Protein AF-A0A3L6F569-F1 (afdb_monomer_lite)

InterPro domains:
  IPR001010 Thionin [PTHR33920] (12-79)
  IPR036391 Thionin-like superfamily [G3DSA:3.30.1350.10] (34-80)
  IPR036391 Thionin-like superfamily [SSF57429] (34-73)

Structure (mmCIF, N/CA/C/O backbone):
data_AF-A0A3L6F569-F1
#
_entry.id   AF-A0A3L6F569-F1
#
loop_
_atom_site.group_PDB
_atom_site.id
_atom_site.type_symbol
_atom_site.label_atom_id
_atom_site.label_alt_id
_atom_site.label_comp_id
_atom_site.label_asym_id
_atom_site.label_entity_id
_atom_site.label_seq_id
_atom_site.pdbx_PDB_ins_code
_atom_site.Cartn_x
_atom_site.Cartn_y
_atom_site.Cartn_z
_atom_site.occupancy
_atom_site.B_iso_or_equiv
_atom_site.auth_seq_id
_atom_site.auth_comp_id
_atom_site.auth_asym_id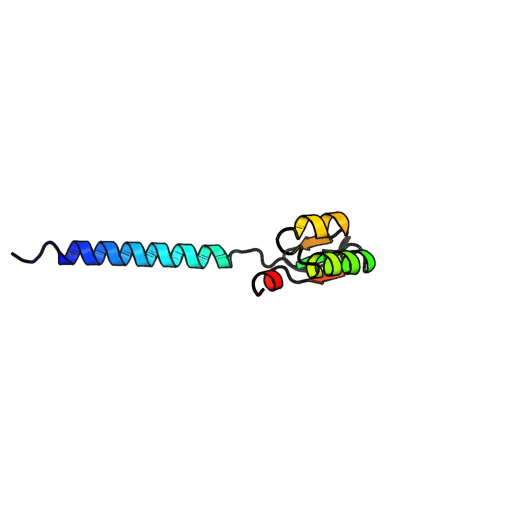
_atom_site.auth_atom_id
_atom_site.pdbx_PDB_model_num
ATOM 1 N N . MET A 1 1 ? -57.803 13.771 25.315 1.00 41.88 1 MET A N 1
ATOM 2 C CA . MET A 1 1 ? -57.315 13.997 23.932 1.00 41.88 1 MET A CA 1
ATOM 3 C C . MET A 1 1 ? -55.813 13.707 23.909 1.00 41.88 1 MET A C 1
ATOM 5 O O . MET A 1 1 ? -55.004 14.616 24.002 1.00 41.88 1 MET A O 1
ATOM 9 N N . GLU A 1 2 ? -55.454 12.422 23.864 1.00 46.66 2 GLU A N 1
ATOM 10 C CA . GLU A 1 2 ? -54.091 11.867 24.045 1.00 46.66 2 GLU A CA 1
ATOM 11 C C . GLU A 1 2 ? -53.302 11.675 22.731 1.00 46.66 2 GLU A C 1
ATOM 13 O O . GLU A 1 2 ? -52.246 11.054 22.702 1.00 46.66 2 GLU A O 1
ATOM 18 N N . GLY A 1 3 ? -53.795 12.207 21.610 1.00 47.91 3 GLY A N 1
ATOM 19 C CA . GLY A 1 3 ? -53.323 11.809 20.277 1.00 47.91 3 GLY A CA 1
ATOM 20 C C . GLY A 1 3 ? -52.091 12.534 19.725 1.00 47.91 3 GLY A C 1
ATOM 21 O O . GLY A 1 3 ? -51.619 12.165 18.656 1.00 47.91 3 GLY A O 1
ATOM 22 N N . LYS A 1 4 ? -51.566 13.572 20.390 1.00 51.25 4 LYS A N 1
ATOM 23 C CA . LYS A 1 4 ? -50.569 14.477 19.773 1.00 51.25 4 LYS A CA 1
ATOM 24 C C . LYS A 1 4 ? -49.110 14.154 20.128 1.00 51.25 4 LYS A C 1
ATOM 26 O O . LYS A 1 4 ? -48.201 14.534 19.396 1.00 51.25 4 LYS A O 1
ATOM 31 N N . THR A 1 5 ? -48.881 13.413 21.212 1.00 50.53 5 THR A N 1
ATOM 32 C CA . THR A 1 5 ? -47.532 13.105 21.728 1.00 50.53 5 THR A CA 1
ATOM 33 C C . THR A 1 5 ? -46.944 11.818 21.134 1.00 50.53 5 THR A C 1
ATOM 35 O O . THR A 1 5 ? -45.725 11.692 21.023 1.00 50.53 5 THR A O 1
ATOM 38 N N . GLY A 1 6 ? -47.791 10.868 20.717 1.00 51.62 6 GLY A N 1
ATOM 39 C CA . GLY A 1 6 ? -47.357 9.603 20.106 1.00 51.62 6 GLY A CA 1
ATOM 40 C C . GLY A 1 6 ? -46.808 9.775 18.687 1.00 51.62 6 GLY A C 1
ATOM 41 O O . GLY A 1 6 ? -45.774 9.205 18.349 1.00 51.62 6 GLY A O 1
ATOM 42 N N . GLN A 1 7 ? -47.443 10.635 17.884 1.00 50.75 7 GLN A N 1
ATOM 43 C CA . GLN A 1 7 ? -47.038 10.887 16.497 1.00 50.75 7 GLN A CA 1
ATOM 44 C C . GLN A 1 7 ? -45.672 11.582 16.407 1.00 50.75 7 GLN A C 1
ATOM 46 O O . GLN A 1 7 ? -44.850 11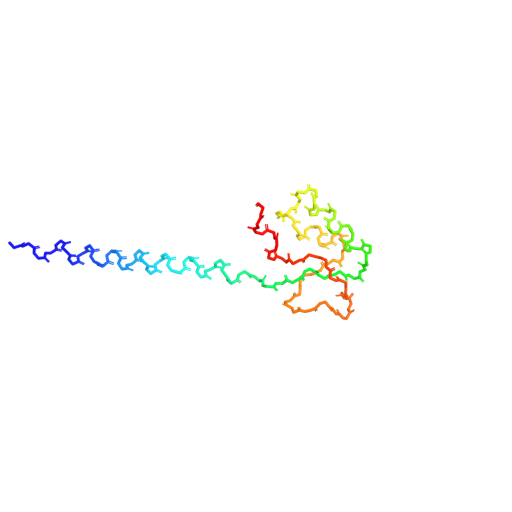.220 15.569 1.00 50.75 7 GLN A O 1
ATOM 51 N N . LEU A 1 8 ? -45.393 12.518 17.323 1.00 52.75 8 LEU A N 1
ATOM 52 C CA . LEU A 1 8 ? -44.103 13.202 17.387 1.00 52.75 8 LEU A CA 1
ATOM 53 C C . LEU A 1 8 ? -42.975 12.207 17.701 1.00 52.75 8 LEU A C 1
ATOM 55 O O . LEU A 1 8 ? -41.955 12.190 17.020 1.00 52.75 8 LEU A O 1
ATOM 59 N N . ARG A 1 9 ? -43.187 11.307 18.671 1.00 54.66 9 ARG A N 1
ATOM 60 C CA . ARG A 1 9 ? -42.203 10.279 19.045 1.00 54.66 9 ARG A CA 1
ATOM 61 C C . ARG A 1 9 ? -41.873 9.322 17.898 1.00 54.66 9 ARG A C 1
ATOM 63 O O . ARG A 1 9 ? -40.698 9.039 17.690 1.00 54.66 9 ARG A O 1
ATOM 70 N N . CYS A 1 10 ? -42.867 8.878 17.128 1.00 56.47 10 CYS A N 1
ATOM 71 C CA . CYS A 1 10 ? -42.630 8.025 15.958 1.00 56.47 10 CYS A CA 1
ATOM 72 C C . CYS A 1 10 ? -41.792 8.729 14.883 1.00 56.47 10 CYS A C 1
ATOM 74 O O . CYS A 1 10 ? -40.865 8.124 14.347 1.00 56.47 10 CYS A O 1
ATOM 76 N N . CYS A 1 11 ? -42.0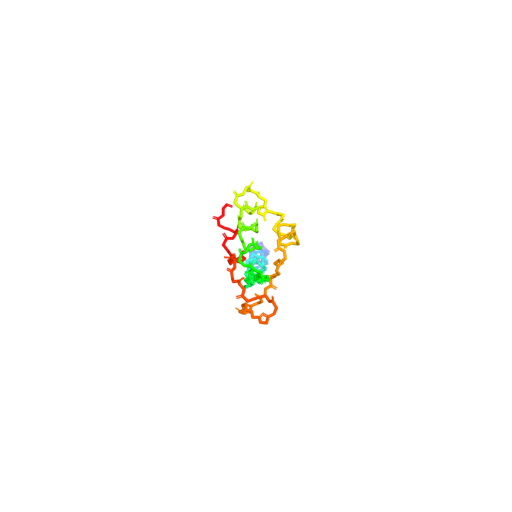68 10.007 14.602 1.00 59.00 11 CYS A N 1
ATOM 77 C CA . CYS A 1 11 ? -41.286 10.780 13.636 1.00 59.00 11 CYS A CA 1
ATOM 78 C C . CYS A 1 11 ? -39.833 10.970 14.091 1.00 59.00 11 CYS A C 1
ATOM 80 O O . CYS A 1 11 ? -38.922 10.798 13.287 1.00 59.00 11 CYS A O 1
ATOM 82 N N . PHE A 1 12 ? -39.600 11.258 15.375 1.00 59.78 12 PHE A N 1
ATOM 83 C CA . PHE A 1 12 ? -38.244 11.390 15.920 1.00 59.78 12 PHE A CA 1
ATOM 84 C C . PHE A 1 12 ? -37.456 10.075 15.850 1.00 59.78 12 PHE A C 1
ATOM 86 O O . PHE A 1 12 ? -36.301 10.083 15.433 1.00 59.78 12 PHE A O 1
ATOM 93 N N . VAL A 1 13 ? -38.074 8.940 16.192 1.00 61.62 13 VAL A N 1
ATOM 94 C CA . VAL A 1 13 ? -37.418 7.621 16.118 1.00 61.62 13 VAL A CA 1
ATOM 95 C C . VAL A 1 13 ? -37.074 7.250 14.674 1.00 61.62 13 VAL A C 1
ATOM 97 O O . VAL A 1 13 ? -35.976 6.762 14.421 1.00 61.62 13 VAL A O 1
ATOM 100 N N . ALA A 1 14 ? -37.960 7.539 13.716 1.00 61.47 14 ALA A N 1
ATOM 101 C CA . ALA A 1 14 ? -37.686 7.308 12.299 1.00 61.47 14 ALA A CA 1
ATOM 102 C C . ALA A 1 14 ? -36.501 8.150 11.792 1.00 61.47 14 ALA A C 1
ATOM 104 O O . ALA A 1 14 ? -35.644 7.632 11.084 1.00 61.47 14 ALA A O 1
ATOM 105 N N . ILE A 1 15 ? -36.409 9.421 12.19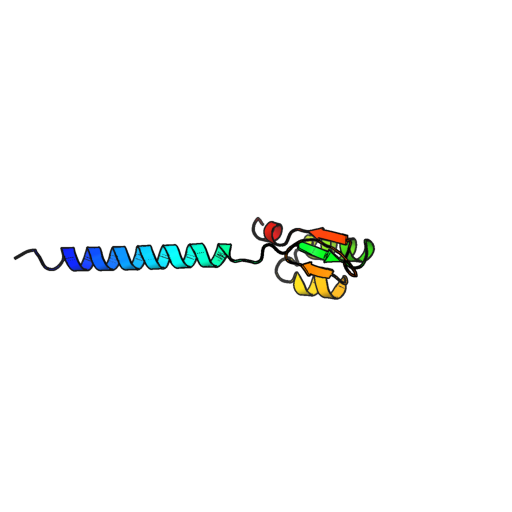7 1.00 62.97 15 ILE A N 1
ATOM 106 C CA . ILE A 1 15 ? -35.296 10.304 11.814 1.00 62.97 15 ILE A CA 1
ATOM 107 C C . ILE A 1 15 ? -33.969 9.801 12.399 1.00 62.97 15 ILE A C 1
ATOM 109 O O . ILE A 1 15 ? -32.973 9.748 11.682 1.00 62.97 15 ILE A O 1
ATOM 113 N N . VAL A 1 16 ? -33.950 9.384 13.670 1.00 62.16 16 VAL A N 1
ATOM 114 C CA . VAL A 1 16 ? -32.742 8.836 14.314 1.00 62.16 16 VAL A CA 1
ATOM 115 C C . VAL A 1 16 ? -32.304 7.522 13.657 1.00 62.16 16 VAL A C 1
ATOM 117 O O . VAL A 1 16 ? -31.113 7.332 13.432 1.00 62.16 16 VAL A O 1
ATOM 120 N N . LEU A 1 17 ? -33.245 6.647 13.289 1.00 59.97 17 LEU A N 1
ATOM 121 C CA . LEU A 1 17 ? -32.942 5.399 12.578 1.00 59.97 17 LEU A CA 1
ATOM 122 C C . LEU A 1 17 ? -32.344 5.653 11.186 1.00 59.97 17 LEU A C 1
ATOM 124 O O . LEU A 1 17 ? -31.373 5.001 10.813 1.00 59.97 17 LEU A O 1
ATOM 128 N N . VAL A 1 18 ? -32.878 6.622 10.435 1.00 60.50 18 VAL A N 1
ATOM 129 C CA . VAL A 1 18 ? -32.351 6.984 9.107 1.00 60.50 18 VAL A CA 1
ATOM 130 C C . VAL A 1 18 ? -30.969 7.636 9.212 1.00 60.50 18 VAL A C 1
ATOM 132 O O . VAL A 1 18 ? -30.083 7.306 8.430 1.00 60.50 18 VAL A O 1
ATOM 135 N N . LEU A 1 19 ? -30.750 8.515 10.195 1.00 55.59 19 LEU A N 1
ATOM 136 C CA . LEU A 1 19 ? -29.437 9.125 10.434 1.00 55.59 19 LEU A CA 1
ATOM 137 C C . LEU A 1 19 ? -28.392 8.088 10.877 1.00 55.59 19 LEU A C 1
ATOM 139 O O . LEU A 1 19 ? -27.257 8.145 10.409 1.00 55.59 19 LEU A O 1
ATOM 143 N N . GLY A 1 20 ? -28.774 7.121 11.719 1.00 57.00 20 GLY A N 1
ATOM 144 C CA . GLY A 1 20 ? -27.903 6.011 12.118 1.00 57.00 20 GLY A CA 1
ATOM 145 C C . GLY A 1 20 ? -27.484 5.134 10.934 1.00 57.00 20 GLY A C 1
ATOM 146 O O . GLY A 1 20 ? -26.302 4.844 10.778 1.00 57.00 20 GLY A O 1
ATOM 147 N N . LEU A 1 21 ? -28.426 4.803 10.043 1.00 54.09 21 LEU A N 1
ATOM 148 C CA . LEU A 1 21 ? -28.151 4.038 8.818 1.00 54.09 21 LEU A CA 1
ATOM 149 C C . LEU A 1 21 ? -27.202 4.768 7.851 1.00 54.09 21 LEU A C 1
ATOM 151 O O . LEU A 1 21 ? -26.362 4.132 7.215 1.00 54.09 21 LEU A O 1
ATOM 155 N N . VAL A 1 22 ? -27.314 6.096 7.737 1.00 53.25 22 VAL A N 1
ATOM 156 C CA . VAL A 1 22 ? -26.442 6.899 6.859 1.00 53.25 22 VAL A CA 1
ATOM 157 C C . VAL A 1 22 ? -25.010 6.984 7.402 1.00 53.25 22 VAL A C 1
ATOM 159 O O . VAL A 1 22 ? -24.062 6.928 6.614 1.00 53.25 22 VAL A O 1
ATOM 162 N N . LEU A 1 23 ? -24.821 7.068 8.725 1.00 49.38 23 LEU A N 1
ATOM 163 C CA . LEU A 1 23 ? -23.474 7.029 9.309 1.00 49.38 23 LEU A CA 1
ATOM 164 C C . LEU A 1 23 ? -22.789 5.673 9.081 1.00 49.38 23 LEU A C 1
ATOM 166 O O . LEU A 1 23 ? -21.610 5.652 8.733 1.00 49.38 23 LEU A O 1
ATOM 170 N N . GLU A 1 24 ? -23.519 4.562 9.216 1.00 46.03 24 GLU A N 1
ATOM 171 C CA . GLU A 1 24 ? -22.958 3.212 9.049 1.00 46.03 24 GLU A CA 1
ATOM 172 C C . GLU A 1 24 ? -22.487 2.940 7.607 1.00 46.03 24 GLU A C 1
ATOM 174 O O . GLU A 1 24 ? -21.429 2.348 7.396 1.00 46.03 24 GLU A O 1
ATOM 179 N N . GLN A 1 25 ? -23.203 3.442 6.591 1.00 43.41 25 GLN A N 1
ATOM 180 C CA . GLN A 1 25 ? -22.774 3.299 5.190 1.00 43.41 25 GLN A CA 1
ATOM 181 C C . GLN A 1 25 ? -21.577 4.178 4.807 1.00 43.41 25 GLN A C 1
ATOM 183 O O . GLN A 1 25 ? -20.867 3.853 3.854 1.00 43.41 25 GLN A O 1
ATOM 188 N N . SER A 1 26 ? -21.333 5.272 5.530 1.00 43.31 26 SER A N 1
ATOM 189 C CA . SER A 1 26 ? -20.245 6.203 5.205 1.00 43.31 26 SER A CA 1
ATOM 190 C C . SER A 1 26 ? -18.862 5.613 5.507 1.00 43.31 26 SER A C 1
ATOM 192 O O . SER A 1 26 ? -17.906 5.943 4.815 1.00 43.31 26 SER A O 1
ATOM 194 N N . GLN A 1 27 ? -18.761 4.704 6.486 1.00 41.25 27 GLN A N 1
ATOM 195 C CA . GLN A 1 27 ? -17.507 4.009 6.823 1.00 41.25 27 GLN A CA 1
ATOM 196 C C . GLN A 1 27 ? -17.193 2.848 5.865 1.00 41.25 27 GLN A C 1
ATOM 198 O O . GLN A 1 27 ? -16.035 2.542 5.616 1.00 41.25 27 GLN A O 1
ATOM 203 N N . GLN A 1 28 ? -18.198 2.209 5.256 1.00 38.91 28 GLN A N 1
ATOM 204 C CA . GLN A 1 28 ? -17.964 1.095 4.321 1.00 38.91 28 GLN A CA 1
ATOM 205 C C . GLN A 1 28 ? -17.592 1.524 2.892 1.00 38.91 28 GLN A C 1
ATOM 207 O O . GLN A 1 28 ? -17.199 0.678 2.086 1.00 38.91 28 GLN A O 1
ATOM 212 N N . ALA A 1 29 ? -17.693 2.817 2.573 1.00 41.28 29 ALA A N 1
ATOM 213 C CA . ALA A 1 29 ? -17.169 3.388 1.331 1.00 41.28 29 ALA A CA 1
ATOM 214 C C . ALA A 1 29 ? -15.671 3.741 1.427 1.00 41.28 29 ALA A C 1
ATOM 216 O O . ALA A 1 29 ? -15.128 4.379 0.525 1.00 41.28 29 ALA A O 1
ATOM 217 N N . GLU A 1 30 ? -15.001 3.337 2.510 1.00 43.47 30 GLU A N 1
ATOM 218 C CA . GLU A 1 30 ? -13.561 3.477 2.655 1.00 43.47 30 GLU A CA 1
ATOM 219 C C . GLU A 1 30 ? -12.848 2.544 1.668 1.00 43.47 30 GLU A C 1
ATOM 221 O O . GLU A 1 30 ? -13.141 1.351 1.540 1.00 43.47 30 GLU A O 1
ATOM 226 N N . ALA A 1 31 ? -11.972 3.154 0.876 1.00 48.69 31 ALA A N 1
ATOM 227 C CA . ALA A 1 31 ? -11.332 2.591 -0.297 1.00 48.69 31 ALA A CA 1
ATOM 228 C C . ALA A 1 31 ? -10.805 1.168 -0.056 1.00 48.69 31 ALA A C 1
ATOM 230 O O . ALA A 1 31 ? -9.887 0.950 0.735 1.00 48.69 31 ALA A O 1
ATOM 231 N N . ARG A 1 32 ? -11.300 0.199 -0.838 1.00 57.19 32 ARG A N 1
ATOM 232 C CA . ARG A 1 32 ? -10.752 -1.170 -0.933 1.00 57.19 32 ARG A CA 1
ATOM 233 C C . ARG A 1 32 ? -9.373 -1.206 -1.612 1.00 57.19 32 ARG A C 1
ATOM 235 O O . ARG A 1 32 ? -9.077 -2.104 -2.392 1.00 57.19 32 ARG A O 1
ATOM 242 N N . GLY A 1 33 ? -8.539 -0.207 -1.363 1.00 69.50 33 GLY A N 1
ATOM 243 C CA . GLY A 1 33 ? -7.242 -0.071 -1.987 1.00 69.50 33 GLY A CA 1
ATOM 244 C C . GLY A 1 33 ? -6.202 -1.013 -1.386 1.00 69.50 33 GLY A C 1
ATOM 245 O O . GLY A 1 33 ? -6.187 -1.308 -0.191 1.00 69.50 33 GLY A O 1
ATOM 246 N N . LYS A 1 34 ? -5.281 -1.469 -2.227 1.00 82.88 34 LYS A N 1
ATOM 247 C CA . LYS A 1 34 ? -4.059 -2.173 -1.838 1.00 82.88 34 LYS A CA 1
ATOM 248 C C . LYS A 1 34 ? -2.862 -1.259 -1.980 1.00 82.88 34 LYS A C 1
ATOM 250 O O . LYS A 1 34 ? -2.723 -0.565 -2.986 1.00 82.88 34 LYS A O 1
ATOM 255 N N . TRP A 1 35 ? -1.963 -1.306 -1.002 1.00 88.94 35 TRP A N 1
ATOM 256 C CA . TRP A 1 35 ? -0.675 -0.636 -1.120 1.00 88.94 35 TRP A CA 1
ATOM 257 C C . TRP A 1 35 ? 0.243 -1.426 -2.053 1.00 88.94 35 TRP A C 1
ATOM 259 O O . TRP A 1 35 ? 0.537 -2.603 -1.819 1.00 88.94 35 TRP A O 1
ATOM 269 N N . CYS A 1 36 ? 0.706 -0.758 -3.102 1.00 92.50 36 CYS A N 1
ATOM 270 C CA . CYS A 1 36 ? 1.565 -1.287 -4.150 1.00 92.50 36 CYS A CA 1
ATOM 271 C C . CYS A 1 36 ? 2.854 -0.468 -4.225 1.00 92.50 36 CYS A C 1
ATOM 273 O O . CYS A 1 36 ? 2.815 0.756 -4.296 1.00 92.50 36 CYS A O 1
ATOM 275 N N . CYS A 1 37 ? 4.002 -1.135 -4.225 1.00 94.19 37 CYS A N 1
ATOM 276 C CA . CYS A 1 37 ? 5.324 -0.514 -4.214 1.00 94.19 37 CYS A CA 1
ATOM 277 C C . CYS A 1 37 ? 6.080 -0.780 -5.521 1.00 94.19 37 CYS A C 1
ATOM 279 O O . CYS A 1 37 ? 5.872 -1.809 -6.171 1.00 94.19 37 CYS A O 1
ATOM 281 N N . GLU A 1 38 ? 6.996 0.125 -5.882 1.00 94.44 38 GLU A N 1
ATOM 282 C CA . GLU A 1 38 ? 7.864 -0.044 -7.062 1.00 94.44 38 GLU A CA 1
ATOM 283 C C . GLU A 1 38 ? 8.837 -1.221 -6.896 1.00 94.44 38 GLU A C 1
ATOM 285 O O . GLU A 1 38 ? 9.167 -1.910 -7.859 1.00 94.44 38 GLU A O 1
ATOM 290 N N . THR A 1 39 ? 9.296 -1.480 -5.665 1.00 95.00 39 THR A N 1
ATOM 291 C CA . THR A 1 39 ? 10.316 -2.498 -5.373 1.00 95.00 39 THR A CA 1
ATOM 292 C C . THR A 1 39 ? 10.030 -3.276 -4.087 1.00 95.00 39 THR A C 1
ATOM 294 O O . THR A 1 39 ? 9.312 -2.815 -3.195 1.00 95.00 39 THR A O 1
ATOM 297 N N . ALA A 1 40 ? 10.644 -4.458 -3.958 1.00 94.00 40 ALA A N 1
ATOM 298 C CA . ALA A 1 40 ? 10.604 -5.255 -2.728 1.00 94.00 40 ALA A CA 1
AT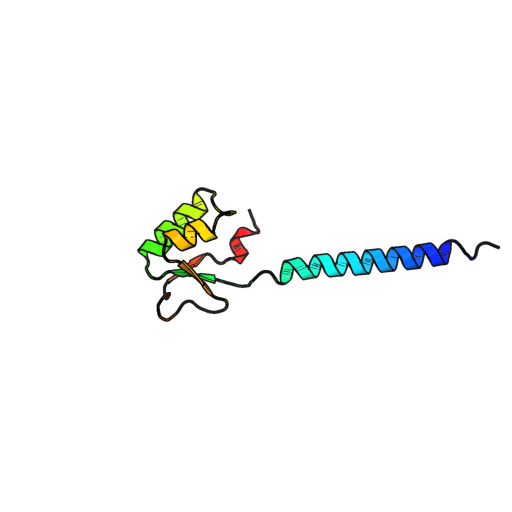OM 299 C C . ALA A 1 40 ? 11.268 -4.534 -1.540 1.00 94.00 40 ALA A C 1
ATOM 301 O O . ALA A 1 40 ? 10.792 -4.640 -0.410 1.00 94.00 40 ALA A O 1
ATOM 302 N N . THR A 1 41 ? 12.319 -3.753 -1.800 1.00 94.81 41 THR A N 1
ATOM 303 C CA . THR A 1 41 ? 12.968 -2.900 -0.795 1.00 94.81 41 THR A CA 1
ATOM 304 C C . THR A 1 41 ? 12.012 -1.816 -0.297 1.00 94.81 41 THR A C 1
ATOM 306 O O . THR A 1 41 ? 11.867 -1.641 0.911 1.00 94.81 41 THR A O 1
ATOM 309 N N . GLY A 1 42 ? 11.283 -1.154 -1.204 1.00 91.44 42 GLY A N 1
ATOM 310 C CA . GLY A 1 42 ? 10.228 -0.198 -0.850 1.00 91.44 42 GLY A CA 1
ATOM 311 C C . GLY A 1 42 ? 9.159 -0.830 0.040 1.00 91.44 42 GLY A C 1
ATOM 312 O O . GLY A 1 42 ? 8.893 -0.337 1.133 1.00 91.44 42 GLY A O 1
ATOM 313 N N . LYS A 1 43 ? 8.646 -2.010 -0.337 1.00 92.94 43 LYS A N 1
ATOM 314 C CA . LYS A 1 43 ? 7.720 -2.785 0.508 1.00 92.94 43 LYS A CA 1
ATOM 315 C C . LYS A 1 43 ? 8.262 -3.016 1.921 1.00 92.94 43 LYS A C 1
ATOM 317 O O . LYS A 1 43 ? 7.514 -2.869 2.884 1.00 92.94 43 LYS A O 1
ATOM 322 N N . TYR A 1 44 ? 9.532 -3.400 2.059 1.00 92.06 44 TYR A N 1
ATOM 323 C CA . TYR A 1 44 ? 10.139 -3.627 3.372 1.00 92.06 44 TYR A CA 1
ATOM 324 C C . TYR A 1 44 ? 10.129 -2.352 4.227 1.00 92.06 44 TYR A C 1
ATOM 326 O O . TYR A 1 44 ? 9.700 -2.393 5.381 1.00 92.06 44 TYR A O 1
ATOM 334 N N . HIS A 1 45 ? 10.540 -1.214 3.658 1.00 92.06 45 HIS A N 1
ATOM 335 C CA . HIS A 1 45 ? 10.539 0.070 4.364 1.00 92.06 45 HIS A CA 1
ATOM 336 C C . HIS A 1 45 ? 9.131 0.545 4.718 1.00 92.06 45 HIS A C 1
ATOM 338 O O . HIS A 1 45 ? 8.911 0.989 5.843 1.00 92.06 45 HIS A O 1
ATOM 344 N N . PHE A 1 46 ? 8.181 0.395 3.796 1.00 91.50 46 PHE A N 1
ATOM 345 C CA . PHE A 1 46 ? 6.778 0.706 4.035 1.00 91.50 46 PHE A CA 1
ATOM 346 C C . PHE A 1 46 ? 6.223 -0.119 5.196 1.00 91.50 46 PHE A C 1
ATOM 348 O O . PHE A 1 46 ? 5.766 0.444 6.187 1.00 91.50 46 PHE A O 1
ATOM 355 N N . ASN A 1 47 ? 6.337 -1.448 5.122 1.00 88.50 47 ASN A N 1
ATOM 356 C CA . ASN A 1 47 ? 5.818 -2.340 6.155 1.00 88.50 47 ASN A CA 1
ATOM 357 C C . ASN A 1 47 ? 6.452 -2.051 7.515 1.00 88.50 47 ASN A C 1
ATOM 359 O O . ASN A 1 47 ? 5.736 -1.980 8.506 1.00 88.50 47 ASN A O 1
ATOM 363 N N . ARG A 1 48 ? 7.770 -1.824 7.562 1.00 90.56 48 ARG A N 1
ATOM 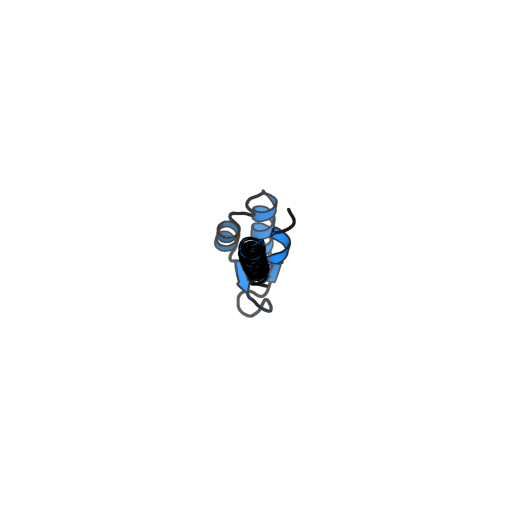364 C CA . ARG A 1 48 ? 8.478 -1.484 8.801 1.00 90.56 48 ARG A CA 1
ATOM 365 C C . ARG A 1 48 ? 8.037 -0.139 9.384 1.00 90.56 48 ARG A C 1
ATOM 367 O O . ARG A 1 48 ? 7.934 -0.015 10.599 1.00 90.56 48 ARG A O 1
ATOM 374 N N . CYS A 1 49 ? 7.791 0.861 8.537 1.00 89.19 49 CYS A N 1
ATOM 375 C CA . CYS A 1 49 ? 7.296 2.170 8.964 1.00 89.19 49 CYS A CA 1
ATOM 376 C C . CYS A 1 49 ? 5.913 2.046 9.615 1.00 89.19 49 CYS A C 1
ATOM 378 O O . CYS A 1 49 ? 5.706 2.534 10.723 1.00 89.19 49 CYS A O 1
ATOM 380 N N . VAL A 1 50 ? 5.009 1.300 8.976 1.00 86.06 50 VAL A N 1
ATOM 381 C CA . VAL A 1 50 ? 3.667 1.039 9.509 1.00 86.06 50 VAL A CA 1
ATOM 382 C C . VAL A 1 50 ? 3.729 0.213 10.802 1.00 86.06 50 VAL A C 1
ATOM 384 O O . VAL A 1 50 ? 3.046 0.540 11.765 1.00 86.06 50 VAL A O 1
ATOM 387 N N . ASP A 1 51 ? 4.578 -0.817 10.859 1.00 86.12 51 ASP A N 1
ATOM 388 C CA . ASP A 1 51 ? 4.790 -1.657 12.053 1.00 86.12 51 ASP A CA 1
ATOM 389 C C . ASP A 1 51 ? 5.347 -0.865 13.249 1.00 86.12 51 ASP A C 1
ATOM 391 O O . ASP A 1 51 ? 5.060 -1.172 14.399 1.00 86.12 51 ASP A O 1
ATOM 395 N N . SER A 1 52 ? 6.063 0.232 12.980 1.00 85.69 52 SER A N 1
ATOM 396 C CA . SER A 1 52 ? 6.567 1.148 14.012 1.00 85.69 52 SER A CA 1
ATOM 397 C C . SER A 1 52 ? 5.480 2.056 14.615 1.00 85.69 52 SER A C 1
ATOM 399 O O . SER A 1 52 ? 5.810 2.981 15.355 1.00 85.69 52 SER A O 1
ATOM 401 N N . GLY A 1 53 ? 4.204 1.835 14.284 1.00 81.50 53 GLY A N 1
ATOM 402 C CA . GLY A 1 53 ? 3.064 2.578 14.826 1.00 81.50 53 GLY A CA 1
ATOM 403 C C . GLY A 1 53 ? 2.665 3.818 14.025 1.00 81.50 53 GLY A C 1
ATOM 404 O O . GLY A 1 53 ? 1.790 4.558 14.455 1.00 81.50 53 GLY A O 1
ATOM 405 N N . TRP A 1 54 ? 3.247 4.051 12.843 1.00 79.19 54 TRP A N 1
ATOM 406 C CA . TRP A 1 54 ? 2.890 5.189 11.976 1.00 79.19 54 TRP A CA 1
ATOM 407 C C . TRP A 1 54 ? 1.659 4.903 11.100 1.00 79.19 54 TRP A C 1
ATOM 409 O O . TRP A 1 54 ? 1.573 5.366 9.963 1.00 79.19 54 TRP A O 1
ATOM 419 N N . VAL A 1 55 ? 0.711 4.125 11.622 1.00 74.88 55 VAL A N 1
ATOM 420 C CA . VAL A 1 55 ? -0.513 3.699 10.927 1.00 74.88 55 VAL A CA 1
ATOM 421 C C . VAL A 1 55 ? -1.372 4.894 10.496 1.00 74.88 55 VAL A C 1
ATOM 423 O O . VAL A 1 55 ? -1.732 4.979 9.324 1.00 74.88 55 VAL A O 1
ATOM 426 N N . ASP A 1 56 ? -1.550 5.895 11.365 1.00 73.25 56 ASP A N 1
ATOM 427 C CA . ASP A 1 56 ? -2.265 7.151 11.059 1.00 73.25 56 ASP A CA 1
ATOM 428 C C . ASP A 1 56 ? -1.544 8.035 10.028 1.00 73.25 56 ASP A C 1
ATOM 430 O O . ASP A 1 56 ? -2.105 8.978 9.475 1.00 73.25 56 ASP A O 1
ATOM 434 N N . ASN A 1 57 ? -0.272 7.738 9.758 1.00 81.62 57 ASN A N 1
ATOM 435 C CA . ASN A 1 57 ? 0.593 8.486 8.849 1.00 81.62 57 ASN A CA 1
ATOM 436 C C . ASN A 1 57 ? 1.048 7.609 7.676 1.00 81.62 57 ASN A C 1
ATOM 438 O O . ASN A 1 57 ? 2.130 7.799 7.115 1.00 81.62 57 ASN A O 1
ATOM 442 N N . ILE A 1 58 ? 0.218 6.648 7.269 1.00 81.44 58 ILE A N 1
ATOM 443 C CA . ILE A 1 58 ? 0.556 5.687 6.217 1.00 81.44 58 ILE A CA 1
ATOM 444 C C . ILE A 1 58 ? 0.951 6.348 4.889 1.00 81.44 58 ILE A C 1
ATOM 446 O O . ILE A 1 58 ? 1.815 5.831 4.182 1.00 81.44 58 ILE A O 1
ATOM 450 N N . GLY A 1 59 ? 0.405 7.531 4.580 1.00 84.06 59 GLY A N 1
ATOM 451 C CA . GLY A 1 59 ? 0.797 8.326 3.411 1.00 84.06 59 GLY A CA 1
ATOM 452 C C . GLY A 1 59 ? 2.259 8.795 3.448 1.00 84.06 59 GLY A C 1
ATOM 453 O O . GLY A 1 59 ? 2.920 8.833 2.406 1.00 84.06 59 GLY A O 1
ATOM 454 N N . PHE A 1 60 ? 2.801 9.078 4.638 1.00 86.00 60 PHE A N 1
ATOM 455 C CA . PHE A 1 60 ? 4.222 9.388 4.828 1.00 86.00 60 PHE A CA 1
ATOM 456 C C . PHE A 1 60 ? 5.086 8.145 4.596 1.00 86.00 60 PHE A C 1
ATOM 458 O O . PHE A 1 60 ? 6.048 8.193 3.825 1.00 86.00 60 PHE A O 1
ATOM 465 N N . CYS A 1 61 ? 4.699 7.010 5.190 1.00 88.81 61 CYS A N 1
ATOM 466 C CA . CYS A 1 61 ? 5.378 5.732 4.970 1.00 88.81 61 CYS A CA 1
ATOM 467 C C . CYS A 1 61 ? 5.391 5.349 3.483 1.00 88.81 61 CYS A C 1
ATOM 469 O O . CYS A 1 61 ? 6.417 4.910 2.969 1.00 88.81 61 CYS A O 1
ATOM 471 N N . ALA A 1 62 ? 4.268 5.539 2.789 1.00 88.75 62 ALA A N 1
ATOM 472 C CA . ALA A 1 62 ? 4.117 5.239 1.372 1.00 88.75 62 ALA A CA 1
ATOM 473 C C . ALA A 1 62 ? 5.001 6.137 0.496 1.00 88.75 62 ALA A C 1
ATOM 475 O O . ALA A 1 62 ? 5.750 5.628 -0.338 1.00 88.75 62 ALA A O 1
ATOM 476 N N . SER A 1 63 ? 4.987 7.452 0.740 1.00 88.56 63 SER A N 1
ATOM 477 C CA . SER A 1 63 ? 5.787 8.420 -0.023 1.00 88.56 63 SER A CA 1
ATOM 478 C C . SER A 1 63 ? 7.287 8.162 0.116 1.00 88.56 63 SER A C 1
ATOM 480 O O . SER A 1 63 ? 8.009 8.174 -0.878 1.00 88.56 63 SER A O 1
ATOM 482 N N . ASN A 1 64 ? 7.755 7.866 1.332 1.00 88.19 64 ASN A N 1
ATOM 483 C CA . ASN A 1 64 ? 9.170 7.586 1.581 1.00 88.19 64 ASN A CA 1
ATOM 484 C C . ASN A 1 64 ? 9.623 6.233 1.000 1.00 88.19 64 ASN A C 1
ATOM 486 O O . ASN A 1 64 ? 10.794 6.044 0.685 1.00 88.19 64 ASN A O 1
ATOM 490 N N . ALA A 1 65 ? 8.696 5.284 0.861 1.00 90.31 65 ALA A N 1
ATOM 491 C CA . ALA A 1 65 ? 8.971 3.932 0.385 1.00 90.31 65 ALA A CA 1
ATOM 492 C C . ALA A 1 65 ? 8.697 3.716 -1.116 1.00 90.31 65 ALA A C 1
ATOM 494 O O . ALA A 1 65 ? 8.951 2.620 -1.623 1.00 90.31 65 ALA A O 1
ATOM 495 N N . GLY A 1 66 ? 8.176 4.723 -1.827 1.00 91.81 66 GLY A N 1
ATOM 496 C CA . GLY A 1 66 ? 7.780 4.592 -3.233 1.00 91.81 66 GLY A CA 1
ATOM 497 C C . GLY A 1 66 ? 6.577 3.662 -3.422 1.00 91.81 66 GLY A C 1
ATOM 498 O O . GLY A 1 66 ? 6.567 2.816 -4.320 1.00 91.81 66 GLY A O 1
ATOM 499 N N . CYS A 1 67 ? 5.583 3.776 -2.541 1.00 91.81 67 CYS A N 1
ATOM 500 C CA . CYS A 1 67 ? 4.352 2.996 -2.589 1.00 91.81 67 CYS A CA 1
ATOM 501 C C . CYS A 1 67 ? 3.136 3.898 -2.820 1.00 91.81 67 CYS A C 1
ATOM 503 O O . CYS A 1 67 ? 3.103 5.044 -2.379 1.00 91.81 67 CYS A O 1
ATOM 505 N N . ILE A 1 68 ? 2.126 3.364 -3.498 1.00 90.88 68 ILE A N 1
ATOM 506 C CA . ILE A 1 68 ? 0.853 4.029 -3.783 1.00 90.88 68 ILE A CA 1
ATOM 507 C C . ILE A 1 68 ? -0.303 3.101 -3.433 1.00 90.88 68 ILE A C 1
ATOM 509 O O . ILE A 1 68 ? -0.128 1.885 -3.368 1.00 90.88 68 ILE A O 1
ATOM 513 N N . ILE A 1 69 ? -1.490 3.665 -3.239 1.00 88.75 69 ILE A N 1
ATOM 514 C CA . ILE A 1 69 ? -2.712 2.878 -3.114 1.00 88.75 69 ILE A CA 1
ATOM 515 C C . ILE A 1 69 ? -3.320 2.652 -4.504 1.00 88.75 69 ILE A C 1
ATOM 517 O O . ILE A 1 69 ? -3.417 3.579 -5.306 1.00 88.75 69 ILE A O 1
ATOM 521 N N . MET A 1 70 ? -3.695 1.413 -4.805 1.00 85.19 70 MET A N 1
ATOM 522 C CA . MET A 1 70 ? -4.375 1.029 -6.045 1.00 85.19 70 MET A CA 1
ATOM 523 C C . MET A 1 70 ? -5.655 0.270 -5.702 1.00 85.19 70 MET A C 1
ATOM 525 O O . MET A 1 70 ? -5.625 -0.593 -4.832 1.00 85.19 70 MET A O 1
ATOM 529 N N . GLU A 1 71 ? -6.766 0.554 -6.381 1.00 80.12 71 GLU A N 1
ATOM 530 C CA . GLU A 1 71 ? -8.068 -0.065 -6.066 1.00 80.12 71 GLU A CA 1
ATOM 531 C C . GLU A 1 71 ? -8.136 -1.573 -6.347 1.00 80.12 71 GLU A C 1
ATOM 533 O O . GLU A 1 71 ? -8.897 -2.279 -5.696 1.00 80.12 71 GLU A O 1
ATOM 538 N N . ASP A 1 72 ? -7.342 -2.081 -7.293 1.00 77.88 72 ASP A N 1
ATOM 539 C CA . ASP A 1 72 ? -7.549 -3.430 -7.835 1.00 77.88 72 ASP A CA 1
ATOM 540 C C . ASP A 1 72 ? -6.349 -4.360 -7.590 1.00 77.88 72 ASP A C 1
ATOM 542 O O . ASP A 1 72 ? -6.340 -5.205 -6.687 1.00 77.88 72 ASP A O 1
ATOM 546 N N . ARG A 1 73 ? -5.294 -4.214 -8.400 1.00 83.88 73 ARG A N 1
ATOM 547 C CA . ARG A 1 73 ? -4.094 -5.053 -8.349 1.00 83.88 73 ARG A CA 1
ATOM 548 C C . ARG A 1 73 ? -2.849 -4.222 -8.599 1.00 83.88 73 ARG A C 1
ATOM 550 O O . ARG A 1 73 ? -2.845 -3.328 -9.442 1.00 83.88 73 ARG A O 1
ATOM 557 N N . CYS A 1 74 ? -1.778 -4.591 -7.909 1.00 88.56 74 CYS A N 1
ATOM 558 C CA . CYS A 1 74 ? -0.449 -4.065 -8.170 1.00 88.56 74 CYS A CA 1
ATOM 559 C C . CYS A 1 74 ? 0.013 -4.490 -9.567 1.00 88.56 74 CYS A C 1
ATOM 561 O O . CYS A 1 74 ? -0.134 -5.652 -9.956 1.00 88.56 74 CYS A O 1
ATOM 563 N N . GLY A 1 75 ? 0.560 -3.549 -10.329 1.00 90.19 75 GLY A N 1
ATOM 564 C CA . GLY A 1 75 ? 0.952 -3.769 -11.713 1.00 90.19 75 GLY A CA 1
ATOM 565 C C . GLY A 1 75 ? 1.710 -2.585 -12.301 1.00 90.19 75 GLY A C 1
ATOM 566 O O . GLY A 1 75 ? 1.833 -1.522 -11.689 1.00 90.19 75 GLY A O 1
ATOM 567 N N . GLY A 1 76 ? 2.247 -2.781 -13.506 1.00 91.81 76 GLY A N 1
ATOM 568 C CA . GLY A 1 76 ? 3.044 -1.767 -14.192 1.00 91.81 76 GLY A CA 1
ATOM 569 C C . GLY A 1 76 ? 4.261 -1.353 -13.365 1.00 91.81 76 GLY A C 1
ATOM 570 O O . GLY A 1 76 ? 5.090 -2.189 -13.013 1.00 91.81 76 GLY A O 1
ATOM 571 N N . ARG A 1 77 ? 4.352 -0.057 -13.052 1.00 92.00 77 ARG A N 1
ATOM 572 C CA . ARG A 1 77 ? 5.458 0.528 -12.283 1.00 92.00 77 ARG A CA 1
ATOM 573 C C . ARG A 1 77 ? 5.440 0.159 -10.793 1.00 92.00 77 ARG A C 1
ATOM 575 O O . ARG A 1 77 ? 6.497 0.168 -10.177 1.00 92.00 77 ARG A O 1
ATOM 582 N N . TRP A 1 78 ? 4.293 -0.240 -10.238 1.00 93.56 78 TRP A N 1
ATOM 583 C CA . TRP A 1 78 ? 4.157 -0.666 -8.838 1.00 93.56 78 TRP A CA 1
ATOM 584 C C . TRP A 1 78 ? 3.681 -2.123 -8.752 1.00 93.56 78 TRP A C 1
ATOM 586 O O . TRP A 1 78 ? 2.531 -2.373 -8.393 1.00 93.56 78 TRP A O 1
ATOM 596 N N . PRO A 1 79 ? 4.519 -3.113 -9.115 1.00 93.69 79 PRO A N 1
ATOM 597 C CA . PRO A 1 79 ? 4.101 -4.512 -9.194 1.00 93.69 79 PRO A CA 1
ATOM 598 C C . PRO A 1 79 ? 4.094 -5.230 -7.836 1.00 93.69 79 PRO A C 1
ATOM 600 O O . PRO A 1 79 ? 3.590 -6.347 -7.746 1.00 93.69 79 PRO A O 1
ATOM 603 N N . VAL A 1 80 ? 4.670 -4.638 -6.782 1.00 93.50 80 VAL A N 1
ATOM 604 C CA . VAL A 1 80 ? 4.910 -5.335 -5.512 1.00 93.50 80 VAL A CA 1
ATOM 605 C C . VAL A 1 80 ? 3.800 -5.037 -4.497 1.00 93.50 80 VAL A C 1
ATOM 607 O O . VAL A 1 80 ? 3.735 -3.917 -3.998 1.00 93.50 80 VAL A O 1
ATOM 610 N N . PRO A 1 81 ? 2.970 -6.020 -4.105 1.00 90.25 81 PRO A N 1
ATOM 611 C CA . PRO A 1 81 ? 1.952 -5.821 -3.075 1.00 90.25 81 PRO A CA 1
ATOM 612 C C . PRO A 1 81 ? 2.564 -5.762 -1.670 1.00 90.25 81 PRO A C 1
ATOM 614 O O . PRO A 1 81 ? 3.374 -6.624 -1.302 1.00 90.25 81 PRO A O 1
ATOM 617 N N . ALA A 1 82 ? 2.151 -4.775 -0.875 1.00 85.81 82 ALA A N 1
ATOM 618 C CA . ALA A 1 82 ? 2.620 -4.547 0.491 1.00 85.81 82 ALA A CA 1
ATOM 619 C C . ALA A 1 82 ? 1.600 -4.988 1.559 1.00 85.81 82 ALA A C 1
ATOM 621 O O . ALA A 1 82 ? 1.629 -6.159 1.942 1.00 85.81 82 ALA A O 1
ATOM 622 N N . ARG A 1 83 ? 0.724 -4.088 2.031 1.00 73.81 83 ARG A N 1
ATOM 623 C CA . ARG A 1 83 ? -0.403 -4.370 2.946 1.00 73.81 83 ARG A CA 1
ATOM 624 C C . ARG A 1 83 ? -1.731 -3.969 2.297 1.00 73.81 83 ARG A C 1
ATOM 626 O O . ARG A 1 83 ? -1.773 -3.046 1.484 1.00 73.81 83 ARG A O 1
ATOM 633 N N . ASP A 1 84 ? -2.811 -4.639 2.682 1.00 67.69 84 ASP A N 1
ATOM 634 C CA . ASP A 1 84 ? -4.176 -4.197 2.383 1.00 67.69 84 ASP A CA 1
ATOM 635 C C . ASP A 1 84 ? -4.506 -2.948 3.214 1.00 67.69 84 ASP A C 1
ATOM 637 O O . ASP A 1 84 ? -4.216 -2.925 4.413 1.00 67.69 84 ASP A O 1
ATOM 641 N N . ALA A 1 85 ? -5.104 -1.918 2.601 1.00 60.12 85 ALA A N 1
ATOM 642 C CA . ALA A 1 85 ? -5.489 -0.700 3.324 1.00 60.12 85 ALA A CA 1
ATOM 643 C C . ALA A 1 85 ? -6.541 -0.993 4.407 1.00 60.12 85 ALA A C 1
ATOM 645 O O . ALA A 1 85 ? -6.487 -0.416 5.483 1.00 60.12 85 ALA A O 1
ATOM 646 N N . LEU A 1 86 ? -7.398 -1.989 4.167 1.00 54.31 86 LEU A N 1
ATOM 647 C CA . LEU A 1 86 ? -8.435 -2.456 5.094 1.00 54.31 86 LEU A CA 1
ATOM 648 C C . LEU A 1 86 ? -7.895 -3.140 6.360 1.00 54.31 86 LEU A C 1
ATOM 650 O O . LEU A 1 86 ? -8.633 -3.322 7.320 1.00 54.31 86 LEU A O 1
ATOM 654 N N . SER A 1 87 ? -6.627 -3.566 6.378 1.00 49.53 87 SER A N 1
ATOM 655 C CA . SER A 1 87 ? -6.051 -4.249 7.546 1.00 49.53 87 SER A CA 1
ATOM 656 C C . SER A 1 87 ? -5.544 -3.278 8.621 1.00 49.53 87 SER A C 1
ATOM 658 O O . SER A 1 87 ? -4.968 -3.740 9.607 1.00 49.53 87 SER A O 1
ATOM 660 N N . LEU A 1 88 ? -5.700 -1.965 8.416 1.00 49.56 88 LEU A N 1
ATOM 661 C CA . LEU A 1 88 ? -5.305 -0.921 9.363 1.00 49.56 88 LEU A CA 1
ATOM 662 C C . LEU A 1 88 ? -6.431 -0.474 10.306 1.00 49.56 88 LEU A C 1
ATOM 664 O O . LEU A 1 88 ? -6.114 0.028 11.373 1.00 49.56 88 LEU A O 1
ATOM 668 N N . ASP A 1 89 ? -7.697 -0.746 9.976 1.00 42.59 89 ASP A N 1
ATOM 669 C CA . ASP A 1 89 ? -8.873 -0.440 10.814 1.00 42.59 89 ASP A CA 1
ATOM 670 C C . ASP A 1 89 ? -9.149 -1.469 11.931 1.00 42.59 89 ASP A C 1
ATOM 672 O O . ASP A 1 89 ? -10.128 -1.366 12.665 1.00 42.59 89 ASP A O 1
ATOM 676 N N . VAL A 1 90 ? -8.303 -2.498 12.064 1.00 41.34 90 VAL A N 1
ATOM 677 C CA . VAL A 1 90 ? -8.442 -3.570 13.074 1.00 41.34 90 VAL A CA 1
ATOM 678 C C . VAL A 1 90 ? -7.264 -3.550 14.056 1.00 41.34 90 VAL A C 1
ATOM 680 O O . VAL A 1 90 ? -6.721 -4.597 14.412 1.00 41.34 90 VAL A O 1
ATOM 683 N N . ILE A 1 91 ? -6.812 -2.361 14.463 1.00 43.00 91 ILE A N 1
ATOM 684 C CA . ILE A 1 91 ? -5.854 -2.186 15.567 1.00 43.00 91 ILE A CA 1
ATOM 685 C C . ILE A 1 91 ? -6.378 -1.113 16.514 1.00 43.00 91 ILE A C 1
ATOM 687 O O . ILE A 1 91 ? -6.739 -0.029 16.016 1.00 43.00 91 ILE A O 1
#

Foldseek 3Di:
DPPPVVVVVVVVVVVVVVVVVVVVVVVVPPAQWFKFAQDPQLLVQLQVCVVVVCLVVSVVSCVVSRIDTDRPAQDDRRHHTHDGNVVSVPD

Sequence (91 aa):
MEGKTGQLRCCFVAIVLVLGLVLEQSQQAEARGKWCCETATGKYHFNRCVDSGWVDNIGFCASNAGCIIMEDRCGGRWPVPARDALSLDVI

Secondary structure (DSSP, 8-state):
---HHHHHHHHHHHHHHHHHHHHHHHHHTS---EEEESSHHHHHHHHHHHHTT-GGGHHHHHHHHTEEEESS--BTTB-EEEEEGGGGS--

Organism: Zea mays (NCBI:txid4577)

Radius of gyration: 21.73 Å; chains: 1; bounding box: 70×20×38 Å

pLDDT: mean 71.82, std 18.93, range [38.91, 95.0]